Protein AF-A0A9E9CA00-F1 (afdb_monomer)

Foldseek 3Di:
DDPPDPPCPDDDWDKDKDAQADPVNVVVCCVVPVPDPQWDWDDDPRIIMITGDPPVPPPPPD

pLDDT: mean 73.07, std 18.27, range [39.12, 92.5]

Sequence (62 aa):
MTTSTPSLSTIAEQRVVLPSVTWQQYKNLLATLGDYPGLRLIYLEGMLEIFMPSPEHELIKR

Structure (mmCIF, N/CA/C/O backbone):
data_AF-A0A9E9CA00-F1
#
_entry.id   AF-A0A9E9CA00-F1
#
loop_
_atom_site.group_PDB
_atom_site.id
_atom_site.type_symbol
_atom_site.label_atom_id
_atom_site.label_alt_id
_atom_site.label_comp_id
_atom_site.label_asym_id
_atom_site.label_entity_id
_atom_site.label_seq_id
_atom_site.pdbx_PDB_ins_code
_atom_site.Cartn_x
_atom_site.Cartn_y
_atom_site.Cartn_z
_atom_site.occupancy
_atom_site.B_iso_or_equiv
_atom_site.auth_seq_id
_atom_site.auth_comp_id
_atom_site.auth_asym_id
_atom_site.auth_atom_id
_atom_site.pdbx_PDB_model_num
ATOM 1 N N . MET A 1 1 ? 6.814 39.556 -7.120 1.00 45.22 1 MET A N 1
ATOM 2 C CA . MET A 1 1 ? 5.643 38.696 -7.395 1.00 45.22 1 MET A CA 1
ATOM 3 C C . MET A 1 1 ? 6.110 37.595 -8.338 1.00 45.22 1 MET A C 1
ATOM 5 O O . MET A 1 1 ? 6.878 37.909 -9.237 1.00 45.22 1 MET A O 1
ATOM 9 N N . THR A 1 2 ? 5.733 36.345 -8.039 1.00 43.50 2 THR A N 1
ATOM 10 C CA . THR A 1 2 ? 6.005 35.083 -8.770 1.00 43.50 2 THR A CA 1
ATOM 11 C C . THR A 1 2 ? 7.471 34.697 -9.013 1.00 43.50 2 THR A C 1
ATOM 13 O O . THR A 1 2 ? 8.007 34.887 -10.098 1.00 43.50 2 THR A O 1
ATOM 16 N N . THR A 1 3 ? 8.101 34.058 -8.022 1.00 39.12 3 THR A N 1
ATOM 17 C CA . THR A 1 3 ? 9.196 33.111 -8.281 1.00 39.12 3 THR A CA 1
ATOM 18 C C . THR A 1 3 ? 8.566 31.781 -8.685 1.00 39.12 3 THR A C 1
ATOM 20 O O . THR A 1 3 ? 8.050 31.058 -7.835 1.00 39.12 3 THR A O 1
ATOM 23 N N . SER A 1 4 ? 8.547 31.484 -9.984 1.00 45.03 4 SER A N 1
ATOM 24 C CA . SER A 1 4 ? 8.214 30.154 -10.492 1.00 45.03 4 SER A CA 1
ATOM 25 C C . SER A 1 4 ? 9.256 29.169 -9.969 1.00 45.03 4 SER A C 1
ATOM 27 O O . SER A 1 4 ? 10.403 29.172 -10.411 1.00 45.03 4 SER A O 1
ATOM 29 N N . THR A 1 5 ? 8.867 28.381 -8.971 1.00 51.03 5 THR A N 1
ATOM 30 C CA . THR A 1 5 ? 9.658 27.285 -8.418 1.00 51.03 5 THR A CA 1
ATOM 31 C C . THR A 1 5 ? 10.065 26.355 -9.561 1.00 51.03 5 THR A C 1
ATOM 33 O O . THR A 1 5 ? 9.179 25.894 -10.287 1.00 51.03 5 THR A O 1
ATOM 36 N N . PRO A 1 6 ? 11.364 26.077 -9.771 1.00 48.03 6 PRO A N 1
ATOM 37 C CA . PRO A 1 6 ? 11.770 25.104 -10.770 1.00 48.03 6 PRO A CA 1
ATOM 38 C C . PRO A 1 6 ? 11.181 23.750 -10.367 1.00 48.03 6 PRO A C 1
ATOM 40 O O . PRO A 1 6 ? 11.545 23.179 -9.340 1.00 48.03 6 PRO A O 1
ATOM 43 N N . SER A 1 7 ? 10.222 23.267 -11.158 1.00 49.41 7 SER A N 1
ATOM 44 C CA . SER A 1 7 ? 9.773 21.879 -11.134 1.00 49.41 7 SER A CA 1
ATOM 45 C C . SER A 1 7 ? 10.997 21.027 -11.447 1.00 49.41 7 SER A C 1
ATOM 47 O O . SER A 1 7 ? 11.421 20.930 -12.599 1.00 49.41 7 SER A O 1
ATOM 49 N N . LEU A 1 8 ? 11.614 20.484 -10.396 1.00 47.97 8 LEU A N 1
ATOM 50 C CA . LEU A 1 8 ? 12.667 19.483 -10.481 1.00 47.97 8 LEU A CA 1
ATOM 51 C C . LEU A 1 8 ? 12.049 18.225 -11.089 1.00 47.97 8 LEU A C 1
ATOM 53 O O . LEU A 1 8 ? 11.636 17.297 -10.401 1.00 47.97 8 LEU A O 1
ATOM 57 N N . SER A 1 9 ? 11.963 18.239 -12.412 1.00 49.72 9 SER A N 1
ATOM 58 C CA . SER A 1 9 ? 11.788 17.076 -13.267 1.00 49.72 9 SER A CA 1
ATOM 59 C C . SER A 1 9 ? 13.093 16.275 -13.211 1.00 49.72 9 SER A C 1
ATOM 61 O O . SER A 1 9 ? 13.851 16.224 -14.174 1.00 49.72 9 SER A O 1
ATOM 63 N N . THR A 1 10 ? 13.418 15.743 -12.035 1.00 47.41 10 THR A N 1
ATOM 64 C CA . THR A 1 10 ? 14.641 14.986 -11.776 1.00 47.41 10 THR A CA 1
ATOM 65 C C . THR A 1 10 ? 14.265 13.510 -11.756 1.00 47.41 10 THR A C 1
ATOM 67 O O . THR A 1 10 ? 13.700 13.033 -10.785 1.00 47.41 10 THR A O 1
ATOM 70 N N . ILE A 1 11 ? 14.542 12.821 -12.866 1.00 52.69 11 ILE A N 1
ATOM 71 C CA . ILE A 1 11 ? 14.776 11.368 -12.951 1.00 52.69 11 ILE A CA 1
ATOM 72 C C . ILE A 1 11 ? 13.676 10.498 -12.300 1.00 52.69 11 ILE A C 1
ATOM 74 O O . ILE A 1 11 ? 13.858 9.906 -11.249 1.00 52.69 11 ILE A O 1
ATOM 78 N N . ALA A 1 12 ? 12.521 10.450 -12.973 1.00 53.66 12 ALA A N 1
ATOM 79 C CA . ALA A 1 12 ? 11.551 9.344 -13.083 1.00 53.66 12 ALA A CA 1
ATOM 80 C C . ALA A 1 12 ? 11.370 8.340 -11.917 1.00 53.66 12 ALA A C 1
ATOM 82 O O . ALA A 1 12 ? 11.162 7.151 -12.142 1.00 53.66 12 ALA A O 1
ATOM 83 N N . GLU A 1 13 ? 11.357 8.793 -10.673 1.00 58.75 13 GLU A N 1
ATOM 84 C CA . GLU A 1 13 ? 10.829 8.015 -9.557 1.00 58.75 13 GLU A CA 1
ATOM 85 C C . GLU A 1 13 ? 9.294 8.104 -9.569 1.00 58.75 13 GLU A C 1
ATOM 87 O O . GLU A 1 13 ? 8.698 9.080 -9.106 1.00 58.75 13 GLU A O 1
ATOM 92 N N . GLN A 1 14 ? 8.624 7.104 -10.154 1.00 71.50 14 GLN A N 1
ATOM 93 C CA . GLN A 1 14 ? 7.160 7.077 -10.213 1.00 71.50 14 GLN A CA 1
ATOM 94 C C . GLN A 1 14 ? 6.600 6.753 -8.824 1.00 71.50 14 GLN A C 1
ATOM 96 O O . GLN A 1 14 ? 6.498 5.590 -8.429 1.00 71.50 14 GLN A O 1
ATOM 101 N N . ARG A 1 15 ? 6.240 7.802 -8.077 1.00 80.38 15 ARG A N 1
ATOM 102 C CA . ARG A 1 15 ? 5.568 7.710 -6.777 1.00 80.38 15 ARG A CA 1
ATOM 103 C C . ARG A 1 15 ? 4.099 8.100 -6.897 1.00 80.38 15 ARG A C 1
ATOM 105 O O . ARG A 1 15 ? 3.775 9.181 -7.380 1.00 80.38 15 ARG A O 1
ATOM 112 N N . VAL A 1 16 ? 3.217 7.243 -6.403 1.00 84.69 16 VAL A N 1
ATOM 113 C CA . VAL A 1 16 ? 1.773 7.462 -6.311 1.00 84.69 16 VAL A CA 1
ATOM 114 C C . VAL A 1 16 ? 1.366 7.334 -4.850 1.00 84.69 16 VAL A C 1
ATOM 116 O O . VAL A 1 16 ? 1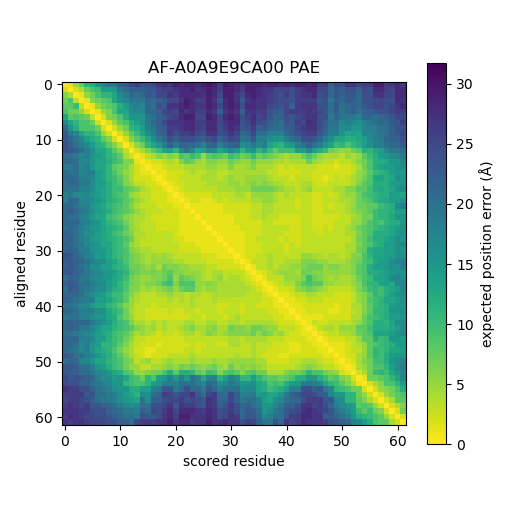.652 6.325 -4.215 1.00 84.69 16 VAL A O 1
ATOM 119 N N . VAL A 1 17 ? 0.683 8.344 -4.314 1.00 86.81 17 VAL A N 1
ATOM 120 C CA . VAL A 1 17 ? 0.165 8.326 -2.941 1.00 86.81 17 VAL A CA 1
ATOM 121 C C . VAL A 1 17 ? -1.356 8.323 -2.985 1.00 86.81 17 VAL A C 1
ATOM 123 O O . VAL A 1 17 ? -1.977 9.175 -3.617 1.00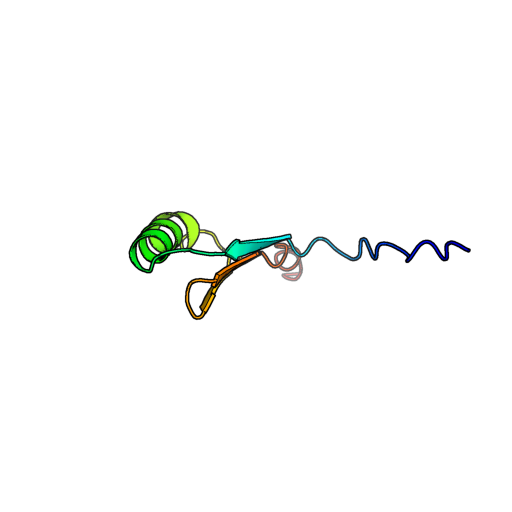 86.81 17 VAL A O 1
ATOM 126 N N . LEU A 1 18 ? -1.946 7.345 -2.313 1.00 87.25 18 LEU A N 1
ATOM 127 C CA . LEU A 1 18 ? -3.373 7.084 -2.231 1.00 87.25 18 LEU A CA 1
ATOM 128 C C . LEU A 1 18 ? -3.811 7.242 -0.767 1.00 87.25 18 LEU A C 1
ATOM 130 O O . LEU A 1 18 ? -3.493 6.387 0.066 1.00 87.25 18 LEU A O 1
ATOM 134 N N . PRO A 1 19 ? -4.524 8.323 -0.419 1.00 90.12 19 PRO A N 1
ATOM 135 C CA . PRO A 1 19 ? -5.116 8.471 0.904 1.00 90.12 19 PRO A CA 1
ATOM 136 C C . PRO A 1 19 ? -6.378 7.604 1.053 1.0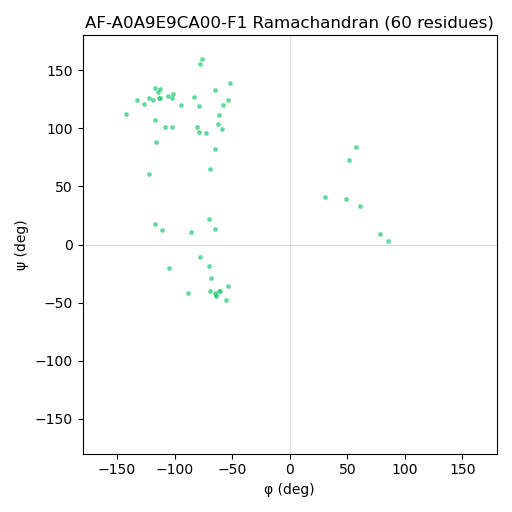0 90.12 19 PRO A C 1
ATOM 138 O O . PRO A 1 19 ? -7.015 7.231 0.068 1.00 90.12 19 PRO A O 1
ATOM 141 N N . SER A 1 20 ? -6.763 7.324 2.301 1.00 90.81 20 SER A N 1
ATOM 142 C CA . SER A 1 20 ? -8.001 6.607 2.660 1.00 90.81 20 SER A CA 1
ATOM 143 C C . SER A 1 20 ? -8.107 5.180 2.104 1.00 90.81 20 SER A C 1
ATOM 145 O O . SER A 1 20 ? -9.198 4.690 1.812 1.00 90.81 20 SER A O 1
ATOM 147 N N . VAL A 1 21 ? -6.976 4.488 1.985 1.00 90.81 21 VAL A N 1
ATOM 148 C CA . VAL A 1 21 ? -6.924 3.081 1.587 1.00 90.81 21 VAL A CA 1
ATOM 149 C C . VAL A 1 21 ? -7.181 2.197 2.800 1.00 90.81 21 VAL A C 1
ATOM 151 O O . VAL A 1 21 ? -6.521 2.297 3.827 1.00 90.81 21 VAL A O 1
ATOM 154 N N . THR A 1 22 ? -8.143 1.292 2.685 1.00 92.50 22 THR A N 1
ATOM 155 C CA . THR A 1 22 ? -8.406 0.281 3.712 1.00 92.50 22 THR A CA 1
ATOM 156 C C . THR A 1 22 ? -7.384 -0.851 3.636 1.00 92.50 22 THR A C 1
ATOM 158 O O . THR A 1 22 ? -6.851 -1.171 2.571 1.00 92.50 22 THR A O 1
ATOM 161 N N . TRP A 1 23 ? -7.173 -1.551 4.753 1.00 90.12 23 TRP A N 1
ATOM 162 C CA . TRP A 1 23 ? -6.287 -2.720 4.799 1.00 90.12 23 TRP A CA 1
ATOM 163 C C . TRP A 1 23 ? -6.627 -3.786 3.741 1.00 90.12 23 TRP A C 1
ATOM 165 O O . TRP A 1 23 ? -5.745 -4.421 3.166 1.00 90.12 23 TRP A O 1
ATOM 175 N N . GLN A 1 24 ? -7.914 -3.976 3.437 1.00 91.75 24 GLN A N 1
ATOM 176 C CA . GLN A 1 24 ? -8.346 -4.925 2.411 1.00 91.75 24 GLN A CA 1
ATOM 177 C C . GLN A 1 24 ? -7.969 -4.469 0.994 1.00 91.75 24 GLN A C 1
ATOM 179 O O . GLN A 1 24 ? -7.533 -5.292 0.192 1.00 91.75 24 GLN A O 1
ATOM 184 N N . GLN A 1 25 ? -8.101 -3.176 0.686 1.00 90.56 25 GLN A N 1
ATOM 185 C CA . GLN A 1 25 ? -7.664 -2.616 -0.597 1.00 90.56 25 GLN A CA 1
ATOM 186 C C . GLN A 1 25 ? -6.147 -2.719 -0.757 1.00 90.56 25 GLN A C 1
ATOM 188 O O . GLN A 1 25 ? -5.687 -3.129 -1.818 1.00 90.56 25 GLN A O 1
ATOM 193 N N . TYR A 1 26 ? -5.386 -2.445 0.308 1.00 90.44 26 TYR A N 1
ATOM 194 C CA . TYR A 1 26 ? -3.941 -2.665 0.315 1.00 90.44 26 TYR A CA 1
ATOM 195 C C . TYR A 1 26 ? -3.586 -4.114 -0.035 1.00 90.44 26 TYR A C 1
ATOM 197 O O . TYR A 1 26 ? -2.766 -4.331 -0.917 1.00 90.44 26 TYR A O 1
ATOM 205 N N . LYS A 1 27 ? -4.234 -5.111 0.582 1.00 91.31 27 LYS A N 1
ATOM 206 C CA . LYS A 1 27 ? -3.972 -6.528 0.268 1.00 91.31 27 LYS A CA 1
ATOM 207 C C . LYS A 1 27 ? -4.290 -6.893 -1.185 1.00 91.31 27 LYS A C 1
ATOM 209 O O . LYS A 1 27 ? -3.527 -7.637 -1.788 1.00 91.31 27 LYS A O 1
ATOM 214 N N . ASN A 1 28 ? -5.385 -6.376 -1.747 1.00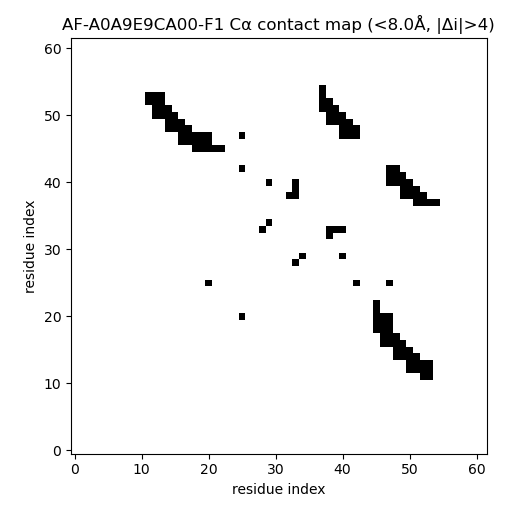 91.94 28 ASN A N 1
ATOM 215 C CA . ASN A 1 28 ? -5.716 -6.594 -3.161 1.00 91.94 28 ASN A CA 1
ATOM 216 C C . ASN A 1 28 ? -4.664 -5.976 -4.088 1.00 9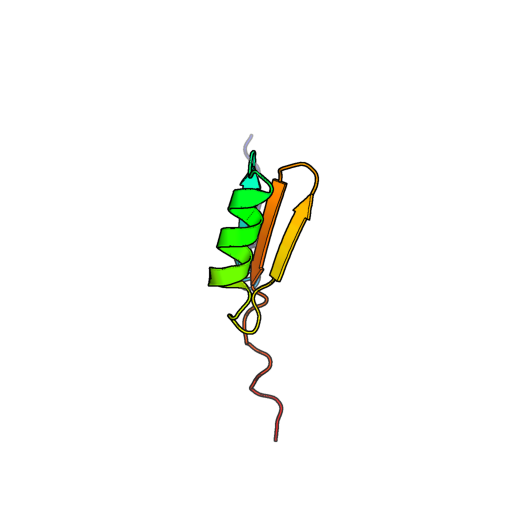1.94 28 ASN A C 1
ATOM 218 O O . ASN A 1 28 ? -4.236 -6.607 -5.054 1.00 91.94 28 ASN A O 1
ATOM 222 N N . LEU A 1 29 ? -4.220 -4.757 -3.769 1.00 88.88 29 LEU A N 1
ATOM 223 C CA . LEU A 1 29 ? -3.151 -4.090 -4.501 1.00 88.88 29 LEU A CA 1
ATOM 224 C C . LEU A 1 29 ? -1.844 -4.858 -4.356 1.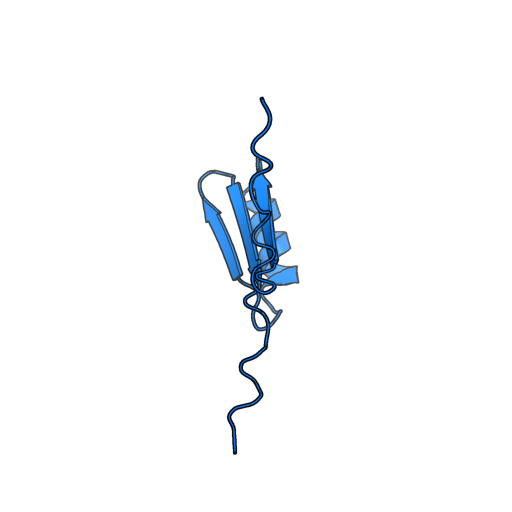00 88.88 29 LEU A C 1
ATOM 226 O O . LEU A 1 29 ? -1.216 -5.121 -5.362 1.00 88.88 29 LEU A O 1
ATOM 230 N N . LEU A 1 30 ? -1.478 -5.315 -3.161 1.00 87.75 30 LEU A N 1
ATOM 231 C CA . LEU A 1 30 ? -0.281 -6.123 -2.934 1.00 87.75 30 LEU A CA 1
ATOM 232 C C . LEU A 1 30 ? -0.315 -7.446 -3.712 1.00 87.75 30 LEU A C 1
ATOM 234 O O . LEU A 1 30 ? 0.698 -7.828 -4.278 1.00 87.75 30 LEU A O 1
ATOM 238 N N . ALA A 1 31 ? -1.463 -8.120 -3.791 1.00 89.25 31 ALA A N 1
ATOM 239 C CA . ALA A 1 31 ? -1.605 -9.348 -4.576 1.00 89.25 31 ALA A CA 1
ATOM 240 C C . ALA A 1 31 ? -1.510 -9.108 -6.093 1.00 89.25 31 ALA A C 1
ATOM 242 O O . ALA A 1 31 ? -1.107 -9.997 -6.831 1.00 89.25 31 ALA A O 1
ATOM 243 N N . THR A 1 32 ? -1.892 -7.918 -6.560 1.00 86.56 32 THR A N 1
ATOM 244 C CA . THR A 1 32 ? -1.848 -7.562 -7.988 1.00 86.56 32 THR A CA 1
ATOM 245 C C . THR A 1 32 ? -0.491 -6.982 -8.383 1.00 86.56 32 THR A C 1
ATOM 247 O O . THR A 1 32 ? 0.030 -7.269 -9.451 1.00 86.56 32 THR A O 1
ATOM 250 N N . LEU A 1 33 ? 0.063 -6.129 -7.525 1.00 82.94 33 LEU A N 1
ATOM 251 C CA . LEU A 1 33 ? 1.199 -5.255 -7.785 1.00 82.94 33 LEU A CA 1
ATOM 252 C C . LEU A 1 33 ? 2.498 -5.738 -7.121 1.00 82.94 33 LEU A C 1
ATOM 254 O O . LEU A 1 33 ? 3.575 -5.336 -7.542 1.00 82.94 33 LEU A O 1
ATOM 258 N N . GLY A 1 34 ? 2.424 -6.591 -6.097 1.00 79.69 34 GLY A N 1
ATOM 259 C CA . GLY A 1 34 ? 3.593 -7.121 -5.386 1.00 79.69 34 GLY A CA 1
ATOM 260 C C . GLY A 1 34 ? 4.426 -8.115 -6.199 1.00 79.69 34 GLY A C 1
ATOM 261 O O . GLY A 1 34 ? 5.596 -8.308 -5.886 1.00 79.69 34 GLY A O 1
ATOM 262 N N . ASP A 1 35 ? 3.856 -8.692 -7.259 1.00 81.25 35 ASP A N 1
ATOM 263 C CA . ASP A 1 35 ? 4.575 -9.526 -8.231 1.00 81.25 35 ASP A CA 1
ATOM 264 C C . ASP A 1 35 ? 5.396 -8.700 -9.241 1.00 81.25 35 ASP A C 1
ATOM 266 O O . ASP A 1 35 ? 6.220 -9.256 -9.967 1.00 81.25 35 ASP A O 1
ATOM 270 N N . TYR A 1 36 ? 5.215 -7.373 -9.299 1.00 79.62 36 TYR A N 1
ATOM 271 C CA . TYR A 1 36 ? 5.971 -6.532 -10.226 1.00 79.62 36 TYR A CA 1
ATOM 272 C C . TYR A 1 36 ? 7.386 -6.260 -9.691 1.00 79.62 36 TYR A C 1
ATOM 274 O O . TYR A 1 36 ? 7.545 -5.626 -8.640 1.00 79.62 36 TYR A O 1
ATOM 282 N N . PRO A 1 37 ? 8.440 -6.677 -10.416 1.00 73.75 37 PRO A N 1
ATOM 283 C CA . PRO A 1 37 ? 9.810 -6.408 -10.009 1.00 73.75 37 PRO A CA 1
ATOM 284 C C . PRO A 1 37 ? 10.074 -4.902 -10.033 1.00 73.75 37 PRO A C 1
ATOM 286 O O . PRO A 1 37 ? 9.729 -4.203 -10.984 1.00 73.75 37 PRO A O 1
ATOM 289 N N . GLY A 1 38 ? 10.686 -4.395 -8.963 1.00 76.69 38 GLY A N 1
ATOM 290 C CA . GLY A 1 38 ? 10.972 -2.968 -8.834 1.00 76.69 38 GLY A CA 1
ATOM 291 C C . GLY A 1 38 ? 9.769 -2.116 -8.431 1.00 76.69 38 GLY A C 1
ATOM 292 O O . GLY A 1 38 ? 9.897 -0.903 -8.431 1.00 76.69 38 GLY A O 1
ATOM 293 N N . LEU A 1 39 ? 8.629 -2.696 -8.044 1.00 82.94 39 LEU A N 1
ATOM 294 C CA . LEU A 1 39 ? 7.522 -1.948 -7.453 1.00 82.94 39 LEU A CA 1
ATOM 295 C C . LEU A 1 39 ? 7.508 -2.119 -5.925 1.00 82.94 39 LEU A C 1
ATOM 297 O O . LEU A 1 39 ? 7.565 -3.236 -5.412 1.00 82.94 39 LEU A O 1
ATOM 301 N N . ARG A 1 40 ? 7.427 -1.019 -5.170 1.00 84.69 40 ARG A N 1
ATOM 302 C CA . ARG A 1 40 ? 7.289 -1.042 -3.705 1.00 84.69 40 ARG A CA 1
ATOM 303 C C . ARG A 1 40 ? 5.975 -0.414 -3.268 1.00 84.69 40 ARG A C 1
ATOM 305 O O . ARG A 1 40 ? 5.626 0.668 -3.725 1.00 84.69 40 ARG A O 1
ATOM 312 N N . LEU A 1 41 ? 5.286 -1.075 -2.339 1.00 88.62 41 LEU A N 1
ATOM 313 C CA . LEU A 1 41 ? 4.096 -0.556 -1.671 1.00 88.62 41 LEU A CA 1
ATOM 314 C C . LEU A 1 41 ? 4.409 -0.311 -0.189 1.00 88.62 41 LEU A C 1
ATOM 316 O O . LEU A 1 41 ? 4.985 -1.170 0.477 1.00 88.62 41 LEU A O 1
ATOM 320 N N . ILE A 1 42 ? 4.013 0.845 0.331 1.00 89.12 42 ILE A N 1
ATOM 321 C CA . ILE A 1 42 ? 4.191 1.277 1.717 1.00 89.12 42 ILE A CA 1
ATOM 322 C C . ILE A 1 42 ? 2.816 1.675 2.246 1.00 89.12 42 ILE A C 1
ATOM 324 O O . ILE A 1 42 ? 2.175 2.565 1.703 1.00 89.12 42 ILE A O 1
ATOM 328 N N . TYR A 1 43 ? 2.349 1.022 3.305 1.00 90.00 43 TYR A N 1
ATOM 329 C CA . TYR A 1 43 ? 1.065 1.333 3.931 1.00 90.00 43 TYR A CA 1
ATOM 330 C C . TYR A 1 43 ? 1.281 1.910 5.328 1.00 90.00 43 TYR A C 1
ATOM 332 O O . TYR A 1 43 ? 1.927 1.276 6.164 1.00 90.00 43 TYR A O 1
ATOM 340 N N . LEU A 1 44 ? 0.713 3.086 5.593 1.00 88.56 44 LEU A N 1
ATOM 341 C CA . LEU A 1 44 ? 0.798 3.768 6.879 1.00 88.56 44 LEU A CA 1
ATOM 342 C C . LEU A 1 44 ? -0.532 4.449 7.215 1.00 88.56 44 LEU A C 1
ATOM 344 O O . LEU A 1 44 ? -0.919 5.402 6.553 1.00 88.56 44 LEU A O 1
ATOM 348 N N . GLU A 1 45 ? -1.229 3.962 8.246 1.00 87.38 45 GLU A N 1
ATOM 349 C CA . GLU A 1 45 ? -2.449 4.587 8.800 1.00 87.38 45 GLU A CA 1
ATOM 350 C C . GLU A 1 45 ? -3.520 4.966 7.750 1.00 87.38 45 GLU A C 1
ATOM 352 O O . GLU A 1 45 ? -4.169 6.004 7.815 1.00 87.38 45 GLU A O 1
ATOM 357 N N . GLY A 1 46 ? -3.708 4.116 6.737 1.00 88.81 46 GLY A N 1
ATOM 358 C CA . GLY A 1 46 ? -4.668 4.364 5.656 1.00 88.81 46 GLY A CA 1
ATOM 359 C C . GLY A 1 46 ? -4.133 5.226 4.510 1.00 88.81 46 GLY A C 1
ATOM 360 O O . GLY A 1 46 ? -4.860 5.498 3.558 1.00 88.81 46 GLY A O 1
ATOM 361 N N . MET A 1 47 ?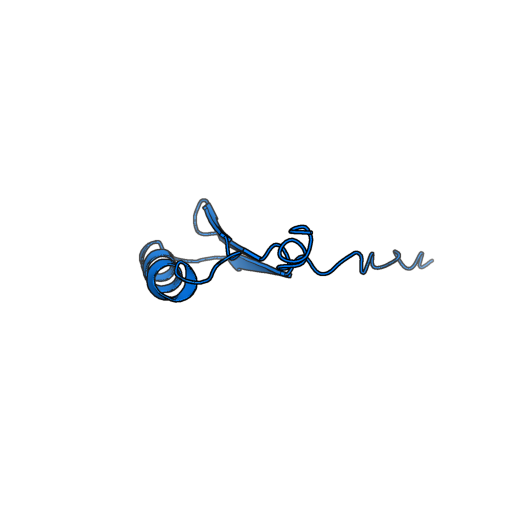 -2.865 5.625 4.551 1.00 90.38 47 MET A N 1
ATOM 362 C CA . MET A 1 47 ? -2.134 6.127 3.394 1.00 90.38 47 MET A CA 1
ATOM 363 C C . MET A 1 47 ? -1.367 4.980 2.750 1.00 90.38 47 MET A C 1
ATOM 365 O O . MET A 1 47 ? -0.523 4.345 3.381 1.00 90.38 47 MET A O 1
ATOM 369 N N . LEU A 1 48 ? -1.672 4.707 1.486 1.00 91.81 48 LEU A N 1
ATOM 370 C CA . LEU A 1 48 ? -0.902 3.792 0.664 1.00 91.81 48 LEU A CA 1
ATOM 371 C C . LEU A 1 48 ? -0.020 4.590 -0.278 1.00 91.81 48 LEU A C 1
ATOM 373 O O . LEU A 1 48 ? -0.488 5.398 -1.068 1.00 91.81 48 LEU A O 1
ATOM 377 N N . GLU A 1 49 ? 1.256 4.297 -0.238 1.00 89.75 49 GLU A N 1
ATOM 378 C CA . GLU A 1 49 ? 2.251 4.853 -1.117 1.00 89.75 49 GLU A CA 1
ATOM 379 C C . GLU A 1 49 ? 2.825 3.755 -1.998 1.00 89.75 49 GLU A C 1
ATOM 381 O O . GLU A 1 49 ? 3.184 2.678 -1.534 1.00 89.75 49 GLU A O 1
ATOM 386 N N . ILE A 1 50 ? 2.880 4.024 -3.292 1.00 87.62 50 ILE A N 1
ATOM 387 C CA . ILE A 1 50 ? 3.403 3.129 -4.310 1.00 87.62 50 ILE A CA 1
ATOM 388 C C . ILE A 1 50 ? 4.577 3.857 -4.932 1.00 87.62 50 ILE A C 1
ATOM 390 O O . ILE A 1 50 ? 4.435 4.985 -5.390 1.00 87.62 50 ILE A O 1
ATOM 394 N N . PHE A 1 51 ? 5.741 3.235 -4.926 1.00 85.62 51 PHE A N 1
ATOM 395 C CA . PHE A 1 51 ? 6.962 3.815 -5.450 1.00 85.62 51 PHE A CA 1
ATOM 396 C C . PHE A 1 51 ? 7.654 2.790 -6.337 1.00 85.62 51 PHE A C 1
ATOM 398 O O . PHE A 1 51 ? 7.930 1.668 -5.906 1.00 85.62 51 PHE A O 1
ATOM 405 N N . MET A 1 52 ? 7.924 3.181 -7.576 1.00 78.25 52 MET A N 1
ATOM 406 C CA . MET A 1 52 ? 8.674 2.384 -8.532 1.00 78.25 52 MET A CA 1
ATOM 407 C C . MET A 1 52 ? 10.047 3.034 -8.732 1.00 78.25 52 MET A C 1
ATOM 409 O O . MET A 1 52 ? 10.135 4.039 -9.444 1.00 78.25 52 MET A O 1
ATOM 413 N N . PRO A 1 53 ? 11.123 2.518 -8.105 1.00 66.62 53 PRO A N 1
ATOM 414 C CA . PRO A 1 53 ? 12.465 2.824 -8.572 1.00 66.62 53 PRO A CA 1
ATOM 415 C C . PRO A 1 53 ? 12.566 2.381 -10.033 1.00 66.62 53 PRO A C 1
ATOM 417 O O . PRO A 1 53 ? 12.340 1.212 -10.347 1.00 66.62 53 PRO A O 1
ATOM 420 N N . SER A 1 54 ? 12.858 3.322 -10.930 1.00 60.06 54 SER A N 1
ATOM 421 C CA . SER A 1 54 ? 13.016 3.029 -12.354 1.00 60.06 54 SER A CA 1
ATOM 422 C C . SER A 1 54 ? 14.018 1.875 -12.549 1.00 60.06 54 SER A C 1
ATOM 424 O O . SER A 1 54 ? 15.044 1.844 -11.861 1.00 60.06 54 SER A O 1
ATOM 426 N N . PRO A 1 55 ? 13.767 0.922 -13.464 1.00 57.00 55 PRO A N 1
ATOM 427 C CA . PRO A 1 55 ? 14.585 -0.281 -13.650 1.00 57.00 55 PRO A CA 1
ATOM 428 C C . PRO A 1 55 ? 15.977 -0.025 -14.266 1.00 57.00 55 PRO A C 1
ATOM 430 O O . PRO A 1 55 ? 16.594 -0.947 -14.795 1.00 57.00 55 PRO A O 1
ATOM 433 N N . GLU A 1 56 ? 16.533 1.189 -14.179 1.00 54.78 56 GLU A N 1
ATOM 434 C CA . GLU A 1 56 ? 17.834 1.572 -14.762 1.00 54.78 56 GLU A CA 1
ATOM 435 C C . GLU A 1 56 ? 19.060 0.842 -14.160 1.00 54.78 56 GLU A C 1
ATOM 437 O O . GLU A 1 56 ? 20.200 1.206 -14.430 1.00 54.78 56 GLU A O 1
ATOM 442 N N . HIS A 1 57 ? 18.872 -0.237 -13.395 1.00 52.38 57 HIS A N 1
ATOM 443 C CA . HIS A 1 57 ? 19.958 -1.058 -12.856 1.00 52.38 57 HIS A CA 1
ATOM 444 C C . HIS A 1 57 ? 20.074 -2.467 -13.468 1.00 52.38 57 HIS A C 1
ATOM 446 O O . HIS A 1 57 ? 20.867 -3.268 -12.978 1.00 52.38 57 HIS A O 1
ATOM 452 N N . GLU A 1 58 ? 19.390 -2.772 -14.579 1.00 48.03 58 GLU A N 1
ATOM 453 C CA . GLU A 1 58 ? 19.651 -3.999 -15.365 1.00 48.03 58 GLU A CA 1
ATOM 454 C C . GLU A 1 58 ? 20.791 -3.863 -16.404 1.00 48.03 58 GLU A C 1
ATOM 456 O O . GLU A 1 58 ? 20.995 -4.758 -17.222 1.00 48.03 58 GLU A O 1
ATOM 461 N N . LEU A 1 59 ? 21.584 -2.781 -16.376 1.00 50.62 59 LEU A N 1
ATOM 462 C CA . LEU A 1 59 ? 22.652 -2.523 -17.363 1.00 50.62 59 LEU A CA 1
ATOM 463 C C . LEU A 1 59 ? 24.087 -2.476 -16.812 1.00 50.62 59 LEU A C 1
ATOM 465 O O . LEU A 1 59 ? 24.992 -2.026 -17.511 1.00 50.62 59 LEU A O 1
ATOM 469 N N . ILE A 1 60 ? 24.350 -3.001 -15.610 1.00 50.47 60 ILE A N 1
ATOM 470 C CA . ILE A 1 60 ? 25.733 -3.261 -15.158 1.00 50.47 60 ILE A CA 1
ATOM 471 C C . ILE A 1 60 ? 25.891 -4.743 -14.799 1.00 50.47 60 ILE A C 1
ATOM 473 O O . ILE A 1 60 ? 26.202 -5.137 -13.680 1.00 50.47 60 ILE A O 1
ATOM 477 N N . LYS A 1 61 ? 25.667 -5.591 -15.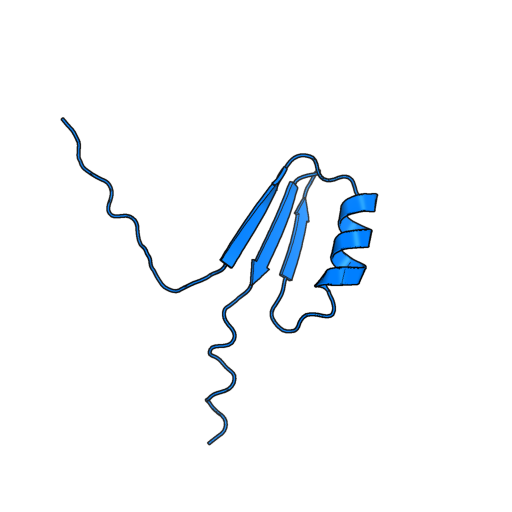803 1.00 43.59 61 LYS A N 1
ATOM 478 C CA . LYS A 1 61 ? 26.427 -6.833 -15.965 1.00 43.59 61 LYS A CA 1
ATOM 479 C C . LYS A 1 61 ? 27.207 -6.724 -17.273 1.00 43.59 61 LYS A C 1
ATOM 481 O O . LYS A 1 61 ? 26.713 -7.129 -18.322 1.00 43.59 61 LYS A O 1
ATOM 486 N N . ARG A 1 62 ? 28.413 -6.165 -17.216 1.00 44.25 62 ARG A N 1
ATOM 487 C CA . ARG A 1 62 ? 29.449 -6.429 -18.214 1.00 44.25 62 ARG A CA 1
ATOM 488 C C . ARG A 1 62 ? 30.783 -6.622 -17.521 1.00 44.25 62 ARG A C 1
ATOM 490 O O . ARG A 1 62 ? 31.019 -5.897 -16.533 1.00 44.25 62 ARG A O 1
#

Solvent-accessible surface area (backbone atoms only — not comparable to full-atom values): 4040 Å² total; per-residue (Å²): 136,82,84,79,72,80,79,77,86,67,79,72,63,53,67,48,79,41,74,80,41,50,74,67,56,50,51,54,45,45,71,68,47,60,79,42,86,61,48,45,78,46,78,54,99,34,34,35,34,38,40,28,62,61,75,85,74,80,78,79,85,125

Organism: NCBI:txid2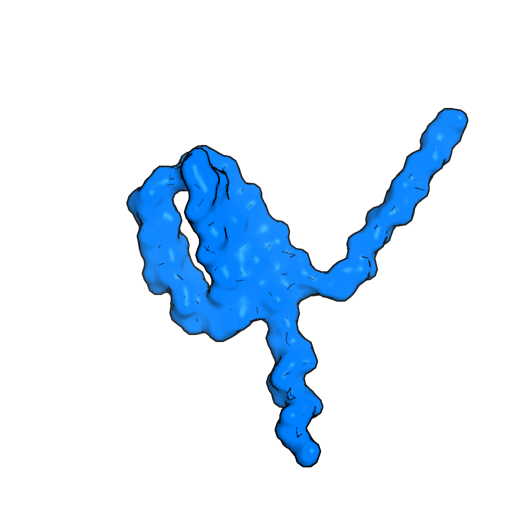016057

Radius of gyration: 15.85 Å; Cα contacts (8 Å, |Δi|>4): 65; chains: 1; bounding box: 38×48×27 Å

Mean predicted aligned error: 11.19 Å

Nearest PDB structures (foldseek):
  6hix-assembly1_Al  TM=5.547E-01  e=3.022E+00  Trypanosoma brucei brucei
  7am2-assembly1_Ad  TM=5.586E-01  e=5.378E+00  Leishmania tarentolae

Secondary structure (DSSP, 8-state):
----------S--EEEEESS--HHHHHHHHHHHTTSTT-EEEEETTEEEEEE--STTTT---